Protein AF-A0A060C0K3-F1 (afdb_monomer)

Organism: NCBI:txid741653

Mean predicted aligned error: 8.27 Å

Solvent-accessible surface area (backbone atoms only — not comparable to full-atom values): 4174 Å² total; per-residue (Å²): 139,83,86,76,83,88,62,98,64,82,87,61,78,55,69,98,62,68,79,85,80,79,40,80,94,72,47,93,72,89,86,82,90,81,83,86,86,58,87,87,71,61,51,29,51,94,79,71,39,97,42,38,78,92,103

InterPro domains:
  IPR011330 Glycoside hydrolase/deacetylase, beta/alpha-barrel [SSF88713] (8-52)

Structure (mmCIF, N/CA/C/O backbone):
data_AF-A0A060C0K3-F1
#
_entry.id   AF-A0A060C0K3-F1
#
loop_
_atom_site.group_PDB
_atom_site.id
_atom_site.type_symbol
_atom_site.label_atom_id
_atom_site.label_alt_id
_atom_site.label_comp_id
_atom_site.label_asym_id
_atom_site.label_entity_id
_atom_site.label_seq_id
_atom_site.pdbx_PDB_ins_code
_atom_site.Cartn_x
_atom_site.Cartn_y
_atom_site.Cartn_z
_atom_site.occupancy
_atom_site.B_iso_or_equiv
_atom_site.auth_seq_id
_atom_site.auth_comp_id
_atom_site.auth_asym_id
_atom_site.auth_atom_id
_atom_site.pdbx_PDB_model_num
ATOM 1 N N . MET A 1 1 ? 10.508 25.996 26.085 1.00 44.59 1 MET A N 1
ATOM 2 C CA . MET A 1 1 ? 10.243 26.191 24.645 1.00 44.59 1 MET A CA 1
ATOM 3 C C . MET A 1 1 ? 11.398 25.540 23.894 1.00 44.59 1 MET A C 1
ATOM 5 O O . MET A 1 1 ? 12.407 26.188 23.667 1.00 44.59 1 MET A O 1
ATOM 9 N N . THR 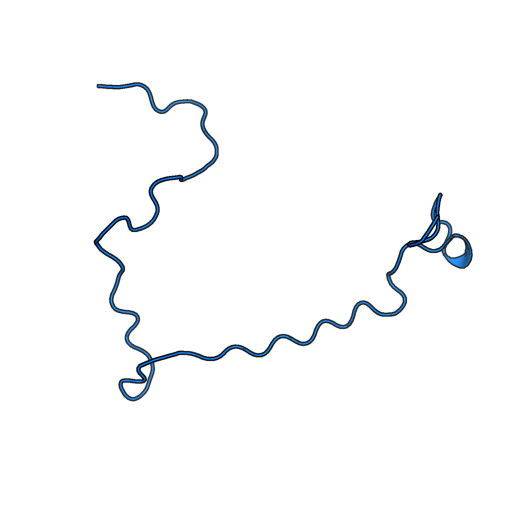A 1 2 ? 11.352 24.225 23.675 1.00 49.94 2 THR A N 1
ATOM 10 C CA . THR A 1 2 ? 12.453 23.519 23.004 1.00 49.94 2 THR A CA 1
ATOM 11 C C . THR A 1 2 ? 12.311 23.653 21.495 1.00 49.94 2 THR A C 1
ATOM 13 O O . THR A 1 2 ? 11.258 23.380 20.923 1.00 49.94 2 THR A O 1
ATOM 16 N N . ASP A 1 3 ? 13.400 24.114 20.902 1.00 57.16 3 ASP A N 1
ATOM 17 C CA . ASP A 1 3 ? 13.651 24.303 19.485 1.00 57.16 3 ASP A CA 1
ATOM 18 C C . ASP A 1 3 ? 13.328 23.033 18.667 1.00 57.16 3 ASP A C 1
ATOM 20 O O . ASP A 1 3 ? 13.864 21.950 18.912 1.00 57.16 3 ASP A O 1
ATOM 24 N N . GLN A 1 4 ? 12.385 23.165 17.732 1.00 59.03 4 GLN A N 1
ATOM 25 C CA . GLN A 1 4 ? 11.998 22.161 16.731 1.00 59.03 4 GLN A CA 1
ATOM 26 C C . GLN A 1 4 ? 12.373 22.638 15.319 1.00 59.03 4 GLN A C 1
ATOM 28 O O . GLN A 1 4 ? 11.791 22.191 14.331 1.00 59.03 4 GLN A O 1
ATOM 33 N N . THR A 1 5 ? 13.322 23.567 15.186 1.00 62.00 5 THR A N 1
ATOM 34 C CA . THR A 1 5 ? 13.800 23.978 13.868 1.00 62.00 5 THR A CA 1
ATOM 35 C C . THR A 1 5 ? 14.838 22.963 13.366 1.00 62.00 5 THR A C 1
ATOM 37 O O . THR A 1 5 ? 15.796 22.619 14.048 1.00 62.00 5 THR A O 1
ATOM 40 N N . SER A 1 6 ? 14.606 22.414 12.169 1.00 66.38 6 SER A N 1
ATOM 41 C CA . SER A 1 6 ? 15.454 21.438 11.457 1.00 66.38 6 SER A CA 1
ATOM 42 C C . SER A 1 6 ? 15.378 19.949 11.858 1.00 66.38 6 SER A C 1
ATOM 44 O O . SER A 1 6 ? 16.380 19.227 11.846 1.00 66.38 6 SER A O 1
ATOM 46 N N . ARG A 1 7 ? 14.174 19.398 12.055 1.00 67.75 7 ARG A N 1
ATOM 47 C CA . ARG A 1 7 ? 13.933 17.991 11.672 1.00 67.75 7 ARG A CA 1
ATOM 48 C C . ARG A 1 7 ? 12.778 17.903 10.681 1.00 67.75 7 ARG A C 1
ATOM 50 O O . ARG A 1 7 ? 11.625 18.054 11.052 1.00 67.75 7 ARG A O 1
ATOM 57 N N . HIS A 1 8 ? 13.090 17.575 9.425 1.00 84.50 8 HIS A N 1
ATOM 58 C CA . HIS A 1 8 ? 12.118 17.362 8.337 1.00 84.50 8 HIS A CA 1
ATOM 59 C C . HIS A 1 8 ? 11.188 16.152 8.541 1.00 84.50 8 HIS A C 1
ATOM 61 O O . HIS A 1 8 ? 10.368 15.843 7.681 1.00 84.50 8 HIS A O 1
ATOM 67 N N . ARG A 1 9 ? 11.321 15.429 9.657 1.00 91.44 9 ARG A N 1
ATOM 68 C CA . ARG A 1 9 ? 10.546 14.226 9.944 1.00 91.44 9 ARG A CA 1
ATOM 69 C C . ARG A 1 9 ? 9.602 14.483 11.102 1.00 91.44 9 ARG A C 1
ATOM 71 O O . ARG A 1 9 ? 10.044 14.801 12.203 1.00 91.44 9 ARG A O 1
ATOM 78 N N . ASN A 1 10 ? 8.321 14.230 10.870 1.00 90.88 10 ASN A N 1
ATOM 79 C CA . ASN A 1 10 ? 7.357 14.086 11.947 1.00 90.88 10 ASN A CA 1
ATOM 80 C C . ASN A 1 10 ? 7.529 12.700 12.589 1.00 90.88 10 ASN A C 1
ATOM 82 O O . ASN A 1 10 ? 7.074 11.699 12.043 1.00 90.88 10 ASN A O 1
ATOM 86 N N . LEU A 1 11 ? 8.217 12.645 13.732 1.00 91.88 11 LEU A N 1
ATOM 87 C CA . LEU A 1 11 ? 8.437 11.398 14.479 1.00 91.88 11 LEU A CA 1
ATOM 88 C C . LEU A 1 11 ? 7.302 11.072 15.462 1.00 91.88 11 LEU A C 1
ATOM 90 O O . LEU A 1 11 ? 7.295 9.986 16.031 1.00 91.88 11 LEU A O 1
ATOM 94 N N . ILE A 1 12 ? 6.372 12.005 15.685 1.00 94.19 12 ILE A N 1
ATOM 95 C CA . ILE A 1 12 ? 5.298 11.861 16.678 1.00 94.19 12 ILE A CA 1
ATOM 96 C C . ILE A 1 12 ? 4.028 11.303 16.022 1.00 94.19 12 ILE A C 1
ATOM 98 O O . ILE A 1 12 ? 3.360 10.442 16.595 1.00 94.19 12 ILE A O 1
ATOM 102 N N . GLY A 1 13 ? 3.693 11.768 14.815 1.00 94.12 13 GLY A N 1
ATOM 103 C CA . GLY A 1 13 ? 2.474 11.359 14.117 1.00 94.12 13 GLY A CA 1
ATOM 104 C C . GLY A 1 13 ? 1.220 11.602 14.965 1.00 94.12 13 GLY A C 1
ATOM 105 O O . GLY A 1 13 ? 1.097 12.638 15.618 1.00 94.12 13 GLY A O 1
ATOM 106 N N . TYR A 1 14 ? 0.303 10.633 14.983 1.00 96.19 14 TYR A N 1
ATOM 107 C CA . TYR A 1 14 ? -0.915 10.690 15.801 1.00 96.19 14 TYR A CA 1
ATOM 108 C C . TYR A 1 14 ? -0.707 10.333 17.285 1.00 96.19 14 TYR A C 1
ATOM 110 O O . TYR A 1 14 ? -1.650 10.431 18.075 1.00 96.19 14 TYR A O 1
ATOM 118 N N . ALA A 1 15 ? 0.506 9.932 17.688 1.00 93.94 15 ALA A N 1
ATOM 119 C CA . ALA A 1 15 ? 0.807 9.462 19.040 1.00 93.94 15 ALA A CA 1
ATOM 120 C C . ALA A 1 15 ? -0.256 8.456 19.550 1.00 93.94 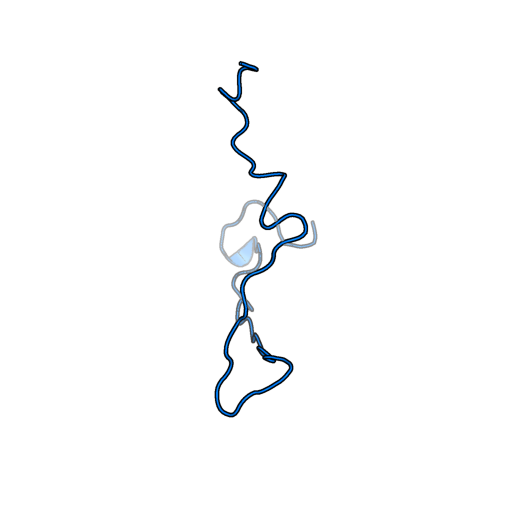15 ALA A C 1
ATOM 122 O O . ALA A 1 15 ? -0.605 7.510 18.850 1.00 93.94 15 ALA A O 1
ATOM 123 N N . GLY A 1 16 ? -0.795 8.658 20.757 1.00 96.06 16 GLY A N 1
ATOM 124 C CA . GLY A 1 16 ? -1.856 7.825 21.342 1.00 96.06 16 GLY A CA 1
ATOM 125 C C . GLY A 1 16 ? -3.288 8.242 20.982 1.00 96.06 16 GLY A C 1
ATOM 126 O O . GLY A 1 16 ? -4.219 7.783 21.638 1.00 96.06 16 GLY A O 1
ATOM 127 N N . LYS A 1 17 ? -3.483 9.148 20.012 1.00 96.88 17 LYS A N 1
ATOM 128 C CA . LYS A 1 17 ? -4.802 9.686 19.630 1.00 96.88 17 LYS A CA 1
ATOM 129 C C . LYS A 1 17 ? -5.017 9.631 18.107 1.00 96.88 17 LYS A C 1
ATOM 131 O O . LYS A 1 17 ? -5.121 10.683 17.473 1.00 96.88 17 LYS A O 1
ATOM 136 N N . PRO A 1 18 ? -5.057 8.430 17.499 1.00 96.50 18 PRO A N 1
ATOM 137 C CA . PRO A 1 18 ? -5.410 8.294 16.089 1.00 96.50 18 PRO A CA 1
ATOM 138 C C . PRO A 1 18 ? -6.853 8.766 15.833 1.00 96.50 18 PRO A C 1
ATOM 140 O O . PRO A 1 18 ? -7.713 8.589 16.701 1.00 96.50 18 PRO A O 1
ATOM 143 N N . PRO A 1 19 ? -7.141 9.370 14.666 1.00 96.94 19 PRO A N 1
ATOM 144 C CA . PRO A 1 19 ? -8.499 9.754 14.300 1.00 96.94 19 PRO A CA 1
ATOM 145 C C . PRO A 1 19 ? -9.367 8.519 14.037 1.00 96.94 19 PRO A C 1
ATOM 147 O O . PRO A 1 19 ? -8.873 7.468 13.625 1.00 96.94 19 PRO A O 1
ATOM 150 N N . GLN A 1 20 ? -10.679 8.669 14.224 1.00 97.00 20 GLN A N 1
ATOM 151 C CA . GLN A 1 20 ? -11.638 7.659 13.794 1.00 97.00 20 GLN A CA 1
ATOM 152 C C . GLN A 1 20 ? -11.796 7.732 12.274 1.00 97.00 20 GLN A C 1
ATOM 154 O O . GLN A 1 20 ? -12.188 8.767 11.746 1.00 97.00 20 GLN A O 1
ATOM 159 N N . ALA A 1 21 ? -11.480 6.637 11.582 1.00 96.88 21 ALA A N 1
ATOM 160 C CA . ALA A 1 21 ? -11.405 6.619 10.120 1.00 96.88 21 ALA A CA 1
ATOM 161 C C . ALA A 1 21 ? -12.772 6.650 9.407 1.00 96.88 21 ALA A C 1
ATOM 163 O O . ALA A 1 21 ? -12.817 6.965 8.225 1.00 96.88 21 ALA A O 1
ATOM 164 N N . ASP A 1 22 ? -13.855 6.318 10.120 1.00 97.31 22 ASP A N 1
ATOM 165 C CA . ASP A 1 22 ? -15.248 6.347 9.641 1.00 97.31 22 ASP A CA 1
ATOM 166 C C . ASP A 1 22 ? -15.456 5.693 8.262 1.00 97.31 22 ASP A C 1
ATOM 168 O O . ASP A 1 22 ? -16.022 6.265 7.330 1.00 97.31 22 ASP A O 1
ATOM 172 N N . TRP A 1 23 ? -14.939 4.469 8.109 1.00 98.31 23 TRP A N 1
ATOM 173 C CA . TRP A 1 23 ? -15.057 3.742 6.850 1.00 98.31 23 TRP A CA 1
ATOM 174 C C . TRP A 1 23 ? -16.523 3.444 6.500 1.00 98.31 23 TRP A C 1
ATOM 176 O O . TRP A 1 23 ? -17.320 3.144 7.400 1.00 98.31 23 TRP A O 1
ATOM 186 N N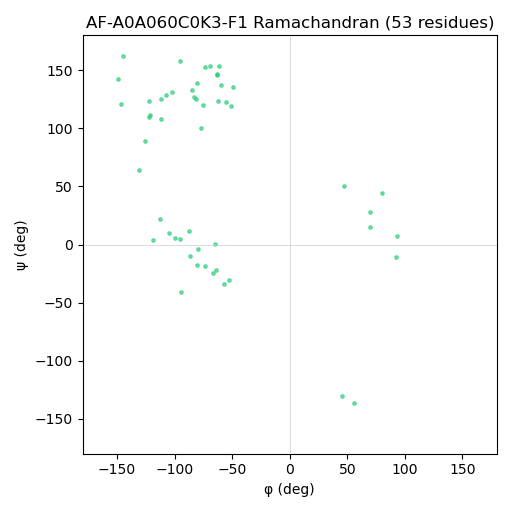 . PRO A 1 24 ? -16.881 3.435 5.200 1.00 98.31 24 PRO A N 1
ATOM 187 C CA . PRO A 1 24 ? -18.245 3.166 4.756 1.00 98.31 24 PRO A CA 1
ATOM 188 C C . PRO A 1 24 ? -18.845 1.909 5.395 1.00 98.31 24 PRO A C 1
ATOM 190 O O . PRO A 1 24 ? -18.193 0.868 5.496 1.00 98.31 24 PRO A O 1
ATOM 193 N N . GLY A 1 25 ? -20.099 2.012 5.844 1.00 97.50 25 GLY A N 1
ATOM 194 C CA . GLY A 1 25 ? -20.813 0.907 6.492 1.00 97.50 25 GLY A CA 1
ATOM 195 C C . GLY A 1 25 ? -20.284 0.524 7.880 1.00 97.50 25 GLY A C 1
ATOM 196 O O . GLY A 1 25 ? -20.607 -0.557 8.366 1.00 97.50 25 GLY A O 1
ATOM 197 N N . GLY A 1 26 ? -19.464 1.367 8.517 1.00 97.69 26 GLY A N 1
ATOM 198 C CA . GLY A 1 26 ? -18.856 1.057 9.813 1.00 97.69 26 GLY A CA 1
ATOM 199 C C . GLY A 1 26 ? -17.791 -0.040 9.723 1.00 97.69 26 GLY A C 1
ATOM 200 O O . GLY A 1 26 ? -17.585 -0.788 10.683 1.00 97.69 26 GLY A O 1
ATOM 201 N N . ALA A 1 27 ? -17.135 -0.175 8.564 1.00 98.38 27 ALA A N 1
ATOM 202 C CA . ALA A 1 27 ? -16.119 -1.196 8.351 1.00 98.38 27 ALA A CA 1
ATOM 203 C C . ALA A 1 27 ? -14.955 -1.042 9.344 1.00 98.38 27 ALA A C 1
ATOM 205 O O . ALA A 1 27 ? -14.453 0.049 9.610 1.00 98.38 27 ALA A O 1
ATOM 206 N N . ARG A 1 28 ? -14.497 -2.170 9.893 1.00 97.69 28 ARG A N 1
ATOM 207 C CA . ARG A 1 28 ? -13.433 -2.195 10.913 1.00 97.69 28 ARG A CA 1
ATOM 208 C C . ARG A 1 28 ? -12.025 -2.084 10.328 1.00 97.69 28 ARG A C 1
ATOM 210 O O . ARG A 1 28 ? -11.083 -1.808 11.062 1.00 97.69 28 ARG A O 1
ATOM 217 N N . VAL A 1 29 ? -11.881 -2.339 9.032 1.00 97.06 29 VAL A N 1
ATOM 218 C CA . VAL A 1 29 ? -10.614 -2.322 8.299 1.00 97.06 29 VAL A CA 1
ATOM 219 C C . VAL A 1 29 ? -10.881 -1.909 6.855 1.00 97.06 29 VAL A C 1
ATOM 221 O O . VAL A 1 29 ? -11.887 -2.314 6.275 1.00 97.06 29 VAL A O 1
ATOM 224 N N . ALA A 1 30 ? -9.972 -1.123 6.282 1.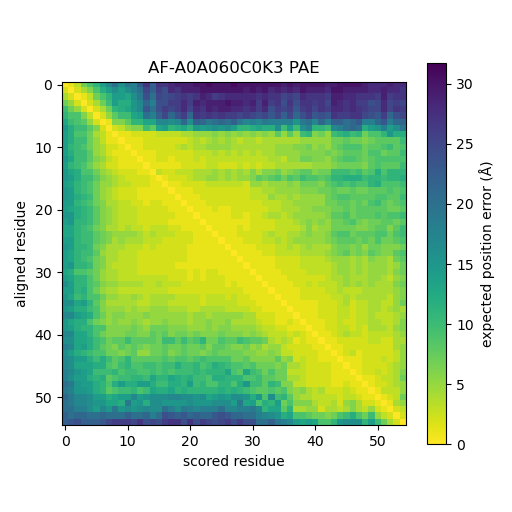00 98.00 30 ALA A N 1
ATOM 225 C CA . ALA A 1 30 ? -9.906 -0.881 4.847 1.00 98.00 30 ALA A CA 1
ATOM 226 C C . ALA A 1 30 ? -8.771 -1.731 4.261 1.00 98.00 30 ALA A C 1
ATOM 228 O O . ALA A 1 30 ? -7.661 -1.735 4.794 1.00 98.00 30 ALA A O 1
ATOM 229 N N . VAL A 1 31 ? -9.050 -2.460 3.181 1.00 97.81 31 VAL A N 1
ATOM 230 C CA . VAL A 1 31 ? -8.059 -3.271 2.458 1.00 97.81 31 VAL A CA 1
ATOM 231 C C . VAL A 1 31 ? -7.760 -2.579 1.133 1.00 97.81 31 VAL A C 1
ATOM 233 O O . VAL A 1 31 ? -8.687 -2.238 0.403 1.00 97.81 31 VAL A O 1
ATOM 236 N N . SER A 1 32 ? -6.477 -2.372 0.830 1.00 98.00 32 SER A N 1
ATOM 237 C CA . SER A 1 32 ? -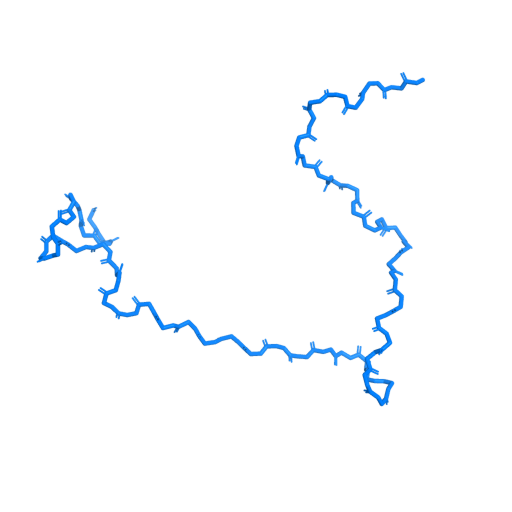6.020 -1.721 -0.400 1.00 98.00 32 SER A CA 1
ATOM 238 C C . SER A 1 32 ? -5.100 -2.665 -1.165 1.00 98.00 32 SER A C 1
ATOM 240 O O . SER A 1 32 ? -4.004 -2.975 -0.698 1.00 98.00 32 SER A O 1
ATOM 242 N N . PHE A 1 33 ? -5.557 -3.146 -2.320 1.00 98.00 33 PHE A N 1
ATOM 243 C CA . PHE A 1 33 ? -4.714 -3.900 -3.242 1.00 98.00 33 PHE A CA 1
ATOM 244 C C . PHE A 1 33 ? -3.953 -2.925 -4.133 1.00 98.00 33 PHE A C 1
ATOM 246 O O . PHE A 1 33 ? -4.542 -2.004 -4.696 1.00 98.00 33 PHE A O 1
ATOM 253 N N . VAL A 1 34 ? -2.652 -3.152 -4.274 1.00 98.00 34 VAL A N 1
ATOM 254 C CA . VAL A 1 34 ? -1.783 -2.371 -5.152 1.00 98.00 34 VAL A CA 1
ATOM 255 C C . VAL A 1 34 ? -1.148 -3.336 -6.140 1.00 98.00 34 VAL A C 1
ATOM 257 O O . VAL A 1 34 ? -0.533 -4.319 -5.732 1.00 98.00 34 VAL A O 1
ATOM 260 N N . LEU A 1 35 ? -1.333 -3.062 -7.429 1.00 97.06 35 LEU A N 1
ATOM 261 C CA . LEU A 1 35 ? -0.653 -3.756 -8.511 1.00 97.06 35 LEU A CA 1
ATOM 262 C C . LEU A 1 35 ? 0.291 -2.756 -9.159 1.00 97.06 35 LEU A C 1
ATOM 264 O O . LEU A 1 35 ? -0.155 -1.822 -9.825 1.00 97.06 35 LEU A O 1
ATOM 268 N N . ASN A 1 36 ? 1.581 -2.951 -8.932 1.00 97.00 36 ASN A N 1
ATOM 269 C CA . ASN A 1 36 ? 2.591 -2.204 -9.656 1.00 97.00 36 ASN A CA 1
ATOM 270 C C . ASN A 1 36 ? 2.776 -2.864 -11.019 1.00 97.00 36 ASN A C 1
ATOM 272 O O . ASN A 1 36 ? 2.766 -4.090 -11.111 1.00 97.00 36 ASN A O 1
ATOM 276 N N . TYR A 1 37 ? 2.907 -2.035 -12.048 1.00 94.88 37 TYR A N 1
ATOM 277 C CA . TYR A 1 37 ? 3.323 -2.471 -13.370 1.00 94.88 37 TYR A CA 1
ATOM 278 C C . TYR A 1 37 ? 4.523 -1.626 -13.777 1.00 94.88 37 TYR A C 1
ATOM 280 O O . TYR A 1 37 ? 4.384 -0.525 -14.313 1.00 94.88 37 TYR A O 1
ATOM 288 N N . GLU A 1 38 ? 5.692 -2.120 -13.407 1.00 94.62 38 GLU A N 1
ATOM 289 C CA . GLU A 1 38 ? 6.992 -1.487 -13.645 1.00 94.62 38 GLU A CA 1
ATOM 290 C C . GLU A 1 38 ? 7.876 -2.391 -14.509 1.00 94.62 38 GLU A C 1
ATOM 292 O O . GLU A 1 38 ? 9.024 -2.068 -14.787 1.00 94.62 38 GLU A O 1
ATOM 297 N N . GLU A 1 39 ? 7.340 -3.522 -14.964 1.00 93.00 39 GLU A N 1
ATOM 298 C CA . GLU A 1 39 ? 8.044 -4.495 -15.775 1.00 93.00 39 GLU A CA 1
ATOM 299 C C . GLU A 1 39 ? 8.467 -3.868 -17.107 1.00 93.00 39 GLU A C 1
ATOM 301 O O . GLU A 1 39 ? 7.664 -3.345 -17.886 1.00 93.00 39 GLU A O 1
ATOM 306 N N . GLY A 1 40 ? 9.766 -3.925 -17.374 1.00 91.00 40 GLY A N 1
ATOM 307 C CA . GLY A 1 40 ? 10.425 -3.231 -18.465 1.00 91.00 40 GLY A CA 1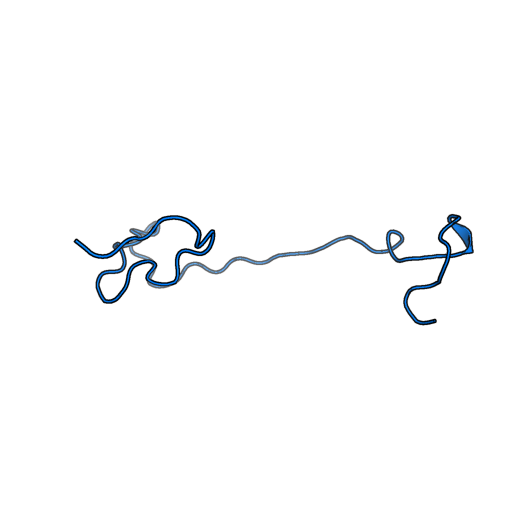
ATOM 308 C C . GLY A 1 40 ? 10.970 -1.854 -18.072 1.00 91.00 40 GLY A C 1
ATOM 309 O O . GLY A 1 40 ? 11.683 -1.266 -18.877 1.00 91.00 40 GLY A O 1
ATOM 310 N N . ALA A 1 41 ? 10.654 -1.288 -16.912 1.00 90.62 41 ALA A N 1
ATOM 311 C CA . ALA A 1 41 ? 11.263 -0.044 -16.429 1.00 90.62 41 ALA A CA 1
ATOM 312 C C . ALA A 1 41 ? 12.448 -0.295 -15.483 1.00 90.62 41 ALA A C 1
ATOM 314 O O . ALA A 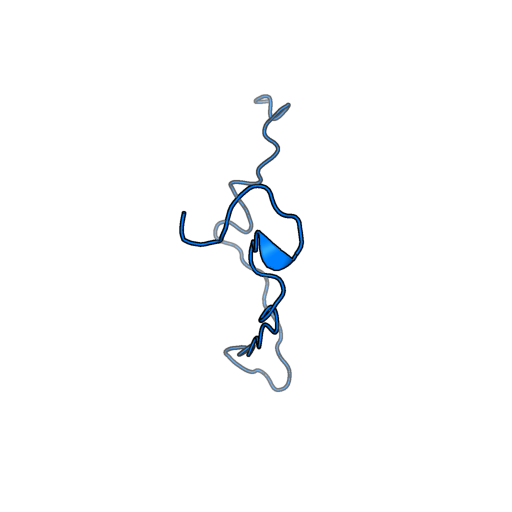1 41 ? 13.000 0.657 -14.932 1.00 90.62 41 ALA A O 1
ATOM 315 N N . GLU A 1 42 ? 12.846 -1.554 -15.298 1.00 91.88 42 GLU A N 1
ATOM 316 C CA . GLU A 1 42 ? 14.050 -1.897 -14.560 1.00 91.88 42 GLU A CA 1
ATOM 317 C C . GLU A 1 42 ? 15.301 -1.320 -15.225 1.00 91.88 42 GLU A C 1
ATOM 319 O O . GLU A 1 42 ? 15.358 -1.130 -16.446 1.00 91.88 42 GLU A O 1
ATOM 324 N N . TYR A 1 43 ? 16.331 -1.092 -14.407 1.00 92.19 43 TYR A N 1
ATOM 325 C CA . TYR A 1 43 ? 17.636 -0.686 -14.908 1.00 92.19 43 TYR A CA 1
ATOM 326 C C . TYR A 1 43 ? 18.141 -1.690 -15.939 1.00 92.19 43 TYR A C 1
ATOM 328 O O . TYR A 1 43 ? 18.293 -2.884 -15.658 1.00 92.19 43 TYR A O 1
ATOM 336 N N . SER A 1 44 ? 18.420 -1.192 -17.139 1.00 91.50 44 SER A N 1
ATOM 337 C CA . SER A 1 44 ? 18.788 -2.022 -18.271 1.00 91.50 44 SER A CA 1
ATOM 338 C C . SER A 1 44 ? 19.780 -1.309 -19.177 1.00 91.50 44 SER A C 1
ATOM 340 O O . SER A 1 44 ? 19.480 -0.289 -19.799 1.00 91.50 44 SER A O 1
ATOM 342 N N . ILE A 1 45 ? 20.952 -1.920 -19.359 1.00 91.19 45 ILE A N 1
ATOM 343 C CA . ILE A 1 45 ? 21.962 -1.446 -20.319 1.00 91.19 45 ILE A CA 1
ATOM 344 C C . ILE A 1 45 ? 21.365 -1.371 -21.736 1.00 91.19 45 ILE A C 1
ATOM 346 O O . ILE A 1 45 ? 21.675 -0.457 -22.498 1.00 91.19 45 ILE A O 1
ATOM 350 N N . LEU A 1 46 ? 20.444 -2.285 -22.080 1.00 88.44 46 LEU A N 1
ATOM 351 C CA . LEU A 1 46 ? 19.743 -2.284 -23.372 1.00 88.44 46 LEU A CA 1
ATOM 352 C C . LEU A 1 46 ? 18.859 -1.044 -23.570 1.00 88.44 46 LEU A C 1
ATOM 354 O O . LEU A 1 46 ? 18.539 -0.699 -24.706 1.00 88.44 46 LEU A O 1
ATOM 358 N N . LYS A 1 47 ? 18.469 -0.380 -22.479 1.00 86.06 47 LYS A N 1
ATOM 359 C CA . LYS A 1 47 ? 17.699 0.867 -22.477 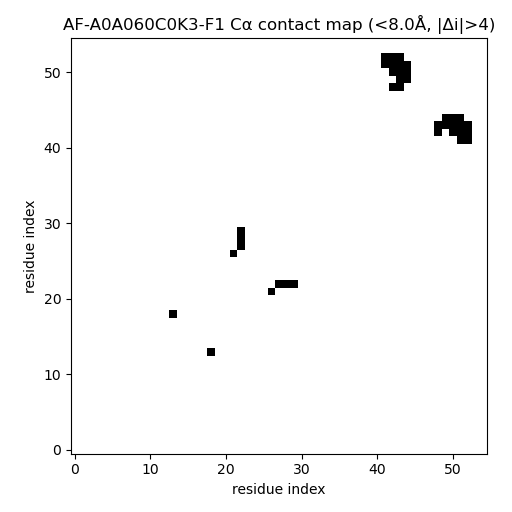1.00 86.06 47 LYS A CA 1
ATOM 360 C C . LYS A 1 47 ? 18.567 2.109 -22.252 1.00 86.06 47 LYS A C 1
ATOM 362 O O . LYS A 1 47 ? 18.036 3.213 -22.211 1.00 86.06 47 LYS A O 1
ATOM 367 N N . GLY A 1 48 ? 19.892 1.945 -22.211 1.00 89.62 48 GLY A N 1
ATOM 368 C CA . GLY A 1 48 ? 20.861 3.036 -22.101 1.00 89.62 48 GLY A CA 1
ATOM 369 C C . GLY A 1 48 ? 21.287 3.367 -20.672 1.00 89.62 48 GLY A C 1
ATOM 370 O O . GLY A 1 48 ? 22.012 4.344 -20.479 1.00 89.62 48 GLY A O 1
ATOM 371 N N . ASP A 1 49 ? 20.876 2.569 -19.686 1.00 93.81 49 ASP A N 1
ATOM 372 C CA . ASP A 1 49 ? 21.306 2.759 -18.305 1.00 93.81 49 ASP A CA 1
ATOM 373 C C . ASP A 1 49 ? 22.762 2.333 -18.100 1.00 93.81 49 ASP A C 1
ATOM 375 O O . ASP A 1 49 ? 23.290 1.449 -18.779 1.00 93.81 49 ASP A O 1
ATOM 379 N N . ALA A 1 50 ? 23.417 2.955 -17.117 1.00 92.00 50 ALA A N 1
ATOM 380 C CA . ALA A 1 50 ? 24.814 2.670 -16.798 1.00 92.00 50 ALA A CA 1
ATOM 381 C C . ALA A 1 50 ? 25.031 1.245 -16.250 1.00 92.00 50 ALA A C 1
ATOM 383 O O . ALA A 1 50 ? 26.136 0.718 -16.359 1.00 92.00 50 ALA A O 1
ATOM 384 N N . HIS A 1 51 ? 23.993 0.635 -15.669 1.00 84.88 51 HIS A N 1
ATOM 385 C CA . HIS A 1 51 ? 24.036 -0.690 -15.047 1.00 84.88 51 HIS A CA 1
ATOM 386 C C . HIS A 1 51 ? 22.709 -1.426 -15.277 1.00 84.88 51 HIS A C 1
ATOM 388 O O . HIS A 1 51 ? 21.701 -0.809 -15.620 1.00 84.88 51 HIS A O 1
ATOM 394 N N . ALA A 1 52 ? 22.719 -2.747 -15.101 1.00 83.00 52 ALA A N 1
ATOM 395 C CA . ALA A 1 52 ? 21.506 -3.561 -15.067 1.00 83.00 52 ALA A CA 1
ATOM 396 C C . ALA A 1 52 ? 21.059 -3.764 -13.612 1.00 83.00 52 ALA A C 1
ATOM 398 O O . ALA A 1 52 ? 21.887 -3.693 -12.712 1.00 83.00 52 ALA A O 1
ATOM 399 N N . GLU A 1 53 ? 19.7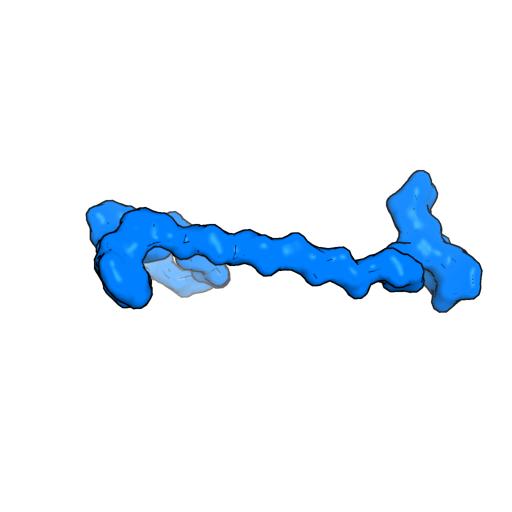86 -4.079 -13.371 1.00 78.44 53 GLU A N 1
ATOM 400 C CA . GLU A 1 53 ? 19.226 -4.217 -12.012 1.00 78.44 53 GLU A CA 1
ATOM 401 C C . GLU A 1 53 ? 20.014 -5.171 -11.086 1.00 78.44 53 GLU A C 1
ATOM 403 O O . GLU A 1 53 ? 20.062 -4.972 -9.876 1.00 78.44 53 GLU A O 1
ATOM 408 N N . SER A 1 54 ? 20.652 -6.202 -11.646 1.00 70.12 54 SER A N 1
ATOM 409 C CA . SER A 1 54 ? 21.387 -7.224 -10.887 1.00 70.12 54 SER A CA 1
ATOM 410 C C . SER A 1 54 ? 22.921 -7.109 -10.943 1.00 70.12 54 SER A C 1
ATOM 412 O O . SER A 1 54 ? 23.588 -8.060 -10.532 1.00 70.12 54 SER A O 1
ATOM 414 N N . ILE A 1 55 ? 23.495 -6.017 -11.472 1.00 56.31 55 ILE A N 1
ATOM 415 C CA . ILE A 1 55 ? 24.958 -5.846 -11.632 1.00 56.31 55 ILE A CA 1
ATOM 416 C C . ILE A 1 55 ? 25.456 -4.610 -10.889 1.00 56.31 55 ILE A C 1
ATOM 418 O O . ILE A 1 55 ? 24.889 -3.520 -11.117 1.00 56.31 55 ILE A O 1
#

Secondary structure (DSSP, 8-state):
----TT--S-SSTTTT-PPP---GGG-S----------TT-S--GGGT-SS-TT-

Foldseek 3Di:
DDDPPDDPDDPCPCPPHDDDPPDPPPDPDDDDDDDDDCVVVAQDVVVVHPDGNVD

Sequence (55 aa):
MTDQTSRHRNLIGYAGKPPQADWPGGARVAVSFVLNYEEGAEYSILKGDAHAESI

pLDDT: mean 88.07, std 13.8, range [44.59, 98.38]

Radius of gyration: 21.55 Å; Cα contacts (8 Å, |Δi|>4): 19; chains: 1; bounding box: 46×33×48 Å